Protein AF-A0A4Y8L080-F1 (afdb_monomer_lite)

Structure (mmCIF, N/CA/C/O backbone):
data_AF-A0A4Y8L080-F1
#
_entry.id   AF-A0A4Y8L080-F1
#
loop_
_atom_site.group_PDB
_atom_site.id
_atom_site.type_symbol
_atom_site.label_atom_id
_atom_site.label_alt_id
_atom_site.label_comp_id
_atom_site.label_asym_id
_atom_site.label_entity_id
_atom_site.label_seq_id
_atom_site.pdbx_PDB_ins_code
_atom_site.Cartn_x
_atom_site.Cartn_y
_atom_site.Cartn_z
_atom_site.occupancy
_atom_site.B_iso_or_equiv
_atom_site.auth_seq_id
_atom_site.auth_comp_id
_atom_site.auth_asym_id
_atom_site.auth_atom_id
_atom_site.pdbx_PDB_model_num
ATOM 1 N N . MET A 1 1 ? 3.807 11.533 -34.527 1.00 38.03 1 MET A N 1
ATOM 2 C CA . MET A 1 1 ? 3.162 11.094 -33.273 1.00 38.03 1 MET A CA 1
ATOM 3 C C . MET A 1 1 ? 4.219 10.388 -32.453 1.00 38.03 1 MET A C 1
ATOM 5 O O . MET A 1 1 ? 4.760 9.398 -32.936 1.00 38.03 1 MET A O 1
ATOM 9 N N . GLU A 1 2 ? 4.573 10.926 -31.288 1.00 42.16 2 GLU A N 1
ATOM 10 C CA . GLU A 1 2 ? 5.438 10.223 -30.337 1.00 42.16 2 GLU A CA 1
ATOM 11 C C . GLU A 1 2 ? 4.746 8.919 -29.925 1.00 42.16 2 GLU A C 1
ATOM 13 O O . GLU A 1 2 ? 3.585 8.917 -29.515 1.00 42.16 2 GLU A O 1
ATOM 18 N N . LYS A 1 3 ? 5.430 7.787 -30.118 1.00 52.69 3 LYS A N 1
ATOM 19 C CA . LYS A 1 3 ? 4.979 6.502 -29.578 1.00 52.69 3 LYS A CA 1
ATOM 20 C C . LYS A 1 3 ? 5.074 6.627 -28.058 1.00 52.69 3 LYS A C 1
ATOM 22 O O . LYS A 1 3 ? 6.175 6.730 -27.531 1.00 52.69 3 LYS A O 1
ATOM 27 N N . GLN A 1 4 ? 3.939 6.608 -27.368 1.00 55.12 4 GLN A N 1
ATOM 28 C CA . GLN A 1 4 ? 3.922 6.489 -25.916 1.00 55.12 4 GLN A CA 1
ATOM 29 C C . GLN A 1 4 ? 4.296 5.045 -25.563 1.00 55.12 4 GLN A C 1
ATOM 31 O O . GLN A 1 4 ? 3.540 4.107 -25.826 1.00 55.12 4 GLN A O 1
ATOM 36 N N . TYR A 1 5 ? 5.510 4.853 -25.061 1.00 58.62 5 TYR A N 1
ATOM 37 C CA . TYR A 1 5 ? 5.989 3.550 -24.616 1.00 58.62 5 TYR A CA 1
ATOM 38 C C . TYR A 1 5 ? 5.322 3.210 -23.286 1.00 58.62 5 TYR A C 1
ATOM 40 O O . TYR A 1 5 ? 5.394 4.010 -22.367 1.00 58.62 5 TYR A O 1
ATOM 48 N N . GLY A 1 6 ? 4.651 2.064 -23.184 1.00 58.75 6 GLY A N 1
ATOM 49 C CA . GLY A 1 6 ? 3.986 1.631 -21.954 1.00 58.75 6 GLY A CA 1
ATOM 50 C C . GLY A 1 6 ? 4.849 0.655 -21.158 1.00 58.75 6 GLY A C 1
ATOM 51 O O . GLY A 1 6 ? 5.450 -0.259 -21.727 1.00 58.75 6 GLY A O 1
ATOM 52 N N . ILE A 1 7 ? 4.887 0.821 -19.832 1.00 62.91 7 ILE A N 1
ATOM 53 C CA . ILE A 1 7 ? 5.592 -0.083 -18.901 1.00 62.91 7 ILE A CA 1
ATOM 54 C C . ILE A 1 7 ? 5.113 -1.550 -18.989 1.00 62.91 7 ILE A C 1
ATOM 56 O O . ILE A 1 7 ? 5.840 -2.469 -18.634 1.00 62.91 7 ILE A O 1
ATOM 60 N N . ASP A 1 8 ? 3.904 -1.792 -19.500 1.00 62.50 8 ASP A N 1
ATOM 61 C CA . ASP A 1 8 ? 3.308 -3.117 -19.715 1.00 62.50 8 ASP A CA 1
ATOM 62 C C . ASP A 1 8 ? 3.970 -3.924 -20.848 1.00 62.50 8 ASP A C 1
ATOM 64 O O . ASP A 1 8 ? 3.691 -5.112 -21.001 1.00 62.50 8 ASP A O 1
ATOM 68 N N . LYS A 1 9 ? 4.858 -3.302 -21.632 1.00 59.56 9 LYS A N 1
ATOM 69 C CA . LYS A 1 9 ? 5.474 -3.899 -22.829 1.00 59.56 9 LYS A CA 1
ATOM 70 C C . LYS A 1 9 ? 7.003 -4.012 -22.759 1.00 59.56 9 LYS A C 1
ATOM 72 O O . LYS A 1 9 ? 7.663 -4.151 -23.787 1.00 59.56 9 LYS A O 1
ATOM 77 N N . LEU A 1 10 ? 7.574 -3.960 -21.557 1.00 57.44 10 LEU A N 1
ATOM 78 C CA . LEU A 1 10 ? 9.013 -4.121 -21.313 1.00 57.44 10 LEU A CA 1
ATOM 79 C C . LEU A 1 10 ? 9.537 -5.486 -21.815 1.00 57.44 10 LEU A C 1
ATOM 81 O O . LEU A 1 10 ? 9.092 -6.536 -21.354 1.00 57.44 10 LEU A O 1
ATOM 85 N N . GLY A 1 11 ? 10.497 -5.470 -22.753 1.00 61.66 11 GLY A N 1
ATOM 86 C CA . GLY A 1 11 ? 11.174 -6.655 -23.306 1.00 61.66 11 GLY A CA 1
ATOM 87 C C . GLY A 1 11 ? 11.478 -6.557 -24.811 1.00 61.66 11 GLY A C 1
ATOM 88 O O . GLY A 1 11 ? 11.396 -5.477 -25.395 1.00 61.66 11 GLY A O 1
ATOM 89 N N . LYS A 1 12 ? 11.759 -7.712 -25.450 1.00 53.81 12 LYS A N 1
ATOM 90 C CA . LYS A 1 12 ? 12.107 -7.894 -26.887 1.00 53.81 12 LYS A CA 1
ATOM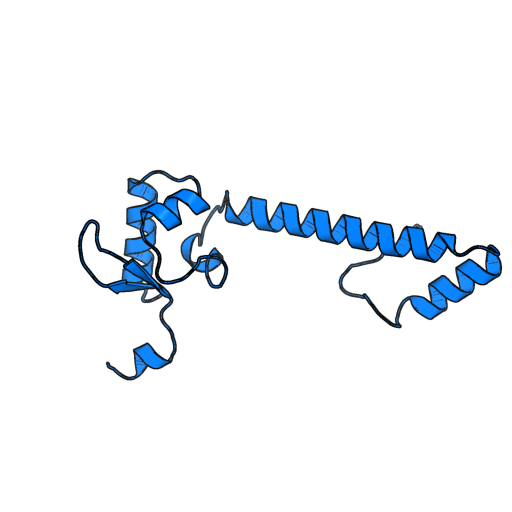 91 C C . LYS A 1 12 ? 11.240 -7.122 -27.896 1.00 53.81 12 LYS A C 1
ATOM 93 O O . LYS A 1 12 ? 11.643 -6.970 -29.042 1.00 53.81 12 LYS A O 1
ATOM 98 N N . TYR A 1 13 ? 10.054 -6.669 -27.494 1.00 62.03 13 TYR A N 1
ATOM 99 C CA . TYR A 1 13 ? 9.096 -5.963 -28.342 1.00 62.03 13 TYR A CA 1
ATOM 100 C C . TYR A 1 13 ? 9.609 -4.604 -28.847 1.00 62.03 13 TYR A C 1
ATOM 102 O O . TYR A 1 13 ? 9.154 -4.136 -29.887 1.00 62.03 13 TYR A O 1
ATOM 110 N N . TYR A 1 14 ? 10.550 -3.974 -28.133 1.00 68.81 14 TYR A N 1
ATOM 111 C CA . TYR A 1 14 ? 11.091 -2.665 -28.514 1.00 68.81 14 TYR A CA 1
ATOM 112 C C . TYR A 1 14 ? 12.555 -2.688 -28.959 1.00 68.81 14 TYR A C 1
ATOM 114 O O . TYR A 1 14 ? 12.981 -1.736 -29.602 1.00 68.81 14 TYR A O 1
ATOM 122 N N . ASP A 1 15 ? 13.311 -3.757 -28.698 1.00 74.56 15 ASP A N 1
ATOM 123 C CA . ASP A 1 15 ? 14.745 -3.808 -29.027 1.00 74.56 15 ASP A CA 1
ATOM 124 C C . ASP A 1 15 ? 15.012 -3.711 -30.540 1.00 74.56 15 ASP A C 1
ATOM 126 O O . ASP A 1 15 ? 15.980 -3.075 -30.956 1.00 74.56 15 ASP A O 1
ATOM 130 N N . GLU A 1 16 ? 14.142 -4.287 -31.379 1.00 82.25 16 GLU A N 1
ATOM 131 C CA . GLU A 1 16 ? 14.261 -4.199 -32.843 1.00 82.25 16 GLU A CA 1
ATOM 132 C C . GLU A 1 16 ? 13.929 -2.793 -33.373 1.00 82.25 16 GLU A C 1
ATOM 134 O O . GLU A 1 16 ? 14.674 -2.243 -34.191 1.00 82.25 16 GLU A O 1
ATOM 139 N N . ASP A 1 17 ? 12.850 -2.184 -32.873 1.00 85.31 17 ASP A N 1
ATOM 140 C CA . ASP A 1 17 ? 12.420 -0.825 -33.230 1.00 85.31 17 ASP A CA 1
ATOM 141 C C . ASP A 1 17 ? 13.461 0.217 -32.786 1.00 85.31 17 ASP A C 1
ATOM 143 O O . ASP A 1 17 ? 13.872 1.079 -33.571 1.00 85.31 17 ASP A O 1
ATOM 147 N N . LEU A 1 18 ? 13.914 0.125 -31.531 1.00 87.88 18 LEU A N 1
ATOM 148 C CA . LEU A 1 18 ? 14.940 0.996 -30.957 1.00 87.88 18 LEU A CA 1
ATOM 149 C C . LEU A 1 18 ? 16.287 0.770 -31.639 1.00 87.88 18 LEU A C 1
ATOM 151 O O . LEU A 1 18 ? 16.955 1.734 -31.995 1.00 87.88 18 LEU A O 1
ATOM 155 N N . GLY A 1 19 ? 16.651 -0.485 -31.917 1.00 88.62 19 GLY A N 1
ATOM 156 C CA . GLY A 1 19 ? 17.857 -0.826 -32.665 1.00 88.62 19 GLY A CA 1
ATOM 157 C C . GLY A 1 19 ? 17.849 -0.251 -34.081 1.00 88.62 19 GLY A C 1
ATOM 158 O O . GLY A 1 19 ? 18.870 0.253 -34.549 1.00 88.62 19 GLY A O 1
ATOM 159 N N . THR A 1 20 ? 16.700 -0.270 -34.757 1.00 90.56 20 THR A N 1
ATOM 160 C CA . THR A 1 20 ? 16.535 0.337 -36.086 1.00 90.56 20 THR A CA 1
ATOM 161 C C . THR A 1 20 ? 16.654 1.858 -36.020 1.00 90.56 20 THR A C 1
ATOM 163 O O . THR A 1 20 ? 17.410 2.438 -36.799 1.00 90.56 20 THR A O 1
ATOM 166 N N . LYS A 1 21 ? 15.985 2.511 -35.060 1.00 88.56 21 LYS A N 1
ATOM 167 C CA . LYS A 1 21 ? 16.129 3.959 -34.831 1.00 88.56 21 LYS A CA 1
ATOM 168 C C . LYS A 1 21 ? 17.570 4.349 -34.525 1.00 88.56 21 LYS A C 1
ATOM 170 O O . LYS A 1 21 ? 18.105 5.236 -35.177 1.00 88.56 21 LYS A O 1
ATOM 175 N N . SER A 1 22 ? 18.224 3.637 -33.614 1.00 91.81 22 SER A N 1
ATOM 176 C CA . SER A 1 22 ? 19.612 3.899 -33.245 1.00 91.81 22 SER A CA 1
ATOM 177 C C . SER A 1 22 ? 20.580 3.748 -34.412 1.00 91.81 22 SER A C 1
ATOM 179 O O . SER A 1 22 ? 21.497 4.553 -34.547 1.00 91.81 22 SER A O 1
ATOM 181 N N . LYS A 1 23 ? 20.369 2.757 -35.289 1.00 92.25 23 LYS A N 1
ATOM 182 C CA . LYS A 1 23 ? 21.146 2.622 -36.531 1.00 92.25 23 LYS A CA 1
ATOM 183 C C . LYS A 1 23 ? 20.916 3.800 -37.475 1.00 92.25 23 LYS A C 1
ATOM 185 O O . LYS A 1 23 ? 21.884 4.325 -38.012 1.00 92.25 23 LYS A O 1
ATOM 190 N N . ASN A 1 24 ? 19.663 4.218 -37.655 1.00 92.62 24 ASN A N 1
ATOM 191 C CA . ASN A 1 24 ? 19.311 5.336 -38.535 1.00 92.62 24 ASN A CA 1
ATOM 192 C C . ASN A 1 24 ? 19.856 6.678 -38.024 1.00 92.62 24 ASN A C 1
ATOM 194 O O . ASN A 1 24 ? 20.249 7.523 -38.821 1.00 92.62 24 ASN A O 1
ATOM 198 N N . GLU A 1 25 ? 19.896 6.864 -36.706 1.00 91.88 25 GLU A N 1
ATOM 199 C CA . GLU A 1 25 ? 20.387 8.083 -36.055 1.00 91.88 25 GLU A CA 1
ATOM 200 C C . GLU A 1 25 ? 21.893 8.042 -35.750 1.00 91.88 25 GLU A C 1
ATOM 202 O O . GLU A 1 25 ? 22.474 9.053 -35.362 1.00 91.88 25 GLU A O 1
ATOM 207 N N . GLY A 1 26 ? 22.540 6.880 -35.898 1.00 93.56 26 GLY A N 1
ATOM 208 C CA . GLY A 1 26 ? 23.944 6.681 -35.530 1.00 93.56 26 GLY A CA 1
ATOM 209 C C . GLY A 1 26 ? 24.221 6.872 -34.033 1.00 93.56 26 GLY A C 1
ATOM 210 O O . GLY A 1 26 ? 25.348 7.187 -33.656 1.00 93.56 26 GLY A O 1
ATOM 211 N N . SER A 1 27 ? 23.206 6.714 -33.178 1.00 93.50 27 SER A N 1
ATOM 212 C CA . SER A 1 27 ? 23.280 7.008 -31.744 1.00 93.50 27 SER A CA 1
ATOM 213 C C . SER A 1 27 ? 22.450 6.038 -30.908 1.00 93.50 27 SER A C 1
ATOM 215 O O . SER A 1 27 ? 21.415 5.533 -31.333 1.00 93.50 27 SER A O 1
ATOM 217 N N . ILE A 1 28 ? 22.878 5.809 -29.668 1.00 90.88 28 ILE A N 1
ATOM 218 C CA . ILE A 1 28 ? 22.152 5.007 -28.671 1.00 90.88 28 ILE A CA 1
ATOM 219 C C . ILE A 1 28 ? 21.094 5.813 -27.897 1.00 90.88 28 ILE A C 1
ATOM 221 O O . ILE A 1 28 ? 20.398 5.251 -27.057 1.00 90.88 28 ILE A O 1
ATOM 225 N N . TYR A 1 29 ? 20.943 7.112 -28.177 1.00 92.12 29 TYR A N 1
ATOM 226 C CA . TYR A 1 29 ? 19.972 7.984 -27.502 1.00 92.12 29 TYR A CA 1
ATOM 227 C C . TYR A 1 29 ? 18.520 7.481 -27.523 1.00 92.12 29 TYR A C 1
ATOM 229 O O . TYR A 1 29 ? 17.893 7.560 -26.466 1.00 92.12 29 TYR A O 1
ATOM 237 N N . PRO A 1 30 ? 18.006 6.856 -28.604 1.00 89.12 30 PRO A N 1
ATOM 238 C CA . PRO A 1 30 ? 16.672 6.252 -28.585 1.00 89.12 30 PRO A CA 1
ATOM 239 C C . PRO A 1 30 ? 16.453 5.245 -27.448 1.00 89.12 30 PRO A C 1
ATOM 241 O O . PRO A 1 30 ? 15.362 5.182 -26.882 1.00 89.12 30 PRO A O 1
ATOM 244 N N . PHE A 1 31 ? 17.484 4.477 -27.072 1.00 87.94 31 PHE A N 1
ATOM 245 C CA . PHE A 1 31 ? 17.401 3.572 -25.923 1.00 87.94 31 PHE A CA 1
ATOM 246 C C . PHE A 1 31 ? 17.343 4.340 -24.602 1.00 87.94 31 PHE A C 1
ATOM 248 O O . PHE A 1 31 ? 16.560 3.976 -23.728 1.00 87.94 31 PHE A O 1
ATOM 255 N N . TYR A 1 32 ? 18.139 5.399 -24.440 1.00 89.69 32 TYR A N 1
ATOM 256 C CA . TYR A 1 32 ? 18.106 6.209 -23.221 1.00 89.69 32 TYR A CA 1
ATOM 257 C C . TYR A 1 32 ? 16.758 6.894 -23.028 1.00 89.69 32 TYR A C 1
ATOM 259 O O . TYR A 1 32 ? 16.200 6.808 -21.940 1.00 89.69 32 TYR A O 1
ATOM 267 N N . GLU A 1 33 ? 16.203 7.505 -24.073 1.00 88.88 33 GLU A N 1
ATOM 268 C CA . GLU A 1 33 ? 14.873 8.119 -24.024 1.00 88.88 33 GLU A CA 1
ATOM 269 C C . GLU A 1 33 ? 13.801 7.096 -23.643 1.00 88.88 33 GLU A C 1
ATOM 271 O O . GLU A 1 33 ? 12.974 7.350 -22.767 1.00 88.88 33 GLU A O 1
ATOM 276 N N . PHE A 1 34 ? 13.860 5.904 -24.243 1.00 87.12 34 PHE A N 1
ATOM 277 C CA . PHE A 1 34 ? 12.955 4.815 -23.903 1.00 87.12 34 PHE A CA 1
ATOM 278 C C . PHE A 1 34 ? 13.063 4.426 -22.425 1.00 87.12 34 PHE A C 1
ATOM 280 O O . PHE A 1 34 ? 12.065 4.476 -21.707 1.00 87.12 34 PHE A O 1
ATOM 287 N N . TYR A 1 35 ? 14.254 4.072 -21.940 1.00 87.12 35 TYR A N 1
ATOM 288 C CA . TYR A 1 35 ? 14.413 3.607 -20.562 1.00 87.12 35 TYR A CA 1
ATOM 289 C C . TYR A 1 35 ? 14.133 4.704 -19.532 1.00 87.12 35 TYR A C 1
ATOM 291 O O . TYR A 1 35 ? 13.535 4.413 -18.498 1.00 87.12 35 TYR A O 1
ATOM 299 N N . LEU A 1 36 ? 14.482 5.962 -19.819 1.00 92.06 36 LEU A N 1
ATOM 300 C CA . LEU A 1 36 ? 14.106 7.094 -18.971 1.00 92.06 36 LEU A CA 1
ATOM 301 C C . LEU A 1 36 ? 12.585 7.255 -18.910 1.00 92.06 36 LEU A C 1
ATOM 303 O O . LEU A 1 36 ? 12.049 7.393 -17.815 1.00 92.06 36 LEU A O 1
ATOM 307 N N . SER A 1 37 ? 11.877 7.138 -20.039 1.00 87.06 37 SER A N 1
ATOM 308 C CA . SER A 1 37 ? 10.407 7.200 -20.055 1.00 87.06 37 SER A CA 1
ATOM 309 C C . SER A 1 37 ? 9.750 6.056 -19.275 1.00 87.06 37 SER A C 1
ATOM 311 O O . SER A 1 37 ? 8.690 6.228 -18.677 1.00 87.06 37 SER A O 1
ATOM 313 N N . VAL A 1 38 ? 10.378 4.878 -19.266 1.00 86.38 38 VAL A N 1
ATOM 314 C CA . VAL A 1 38 ? 9.918 3.724 -18.488 1.00 86.38 38 VAL A CA 1
ATOM 315 C C . VAL A 1 38 ? 10.111 3.969 -16.994 1.00 86.38 38 VAL A C 1
ATOM 317 O O . VAL A 1 38 ? 9.207 3.680 -16.211 1.00 86.38 38 VAL A O 1
ATOM 320 N N . ILE A 1 39 ? 11.273 4.496 -16.596 1.00 89.44 39 ILE A N 1
ATOM 321 C CA . ILE A 1 39 ? 11.563 4.847 -15.201 1.00 89.44 39 ILE A CA 1
ATOM 322 C C . ILE A 1 39 ? 10.579 5.912 -14.713 1.00 89.44 39 ILE A C 1
ATOM 324 O O . ILE A 1 39 ? 10.001 5.747 -13.644 1.00 89.44 39 ILE A O 1
ATOM 328 N N . ASP A 1 40 ? 10.349 6.952 -15.510 1.00 91.06 40 ASP A N 1
ATOM 329 C CA . ASP A 1 40 ? 9.417 8.040 -15.202 1.00 91.06 40 ASP A CA 1
ATOM 330 C C . ASP A 1 40 ? 7.998 7.509 -14.933 1.00 91.06 40 ASP A C 1
ATOM 332 O O . ASP A 1 40 ? 7.436 7.703 -13.857 1.00 91.06 40 ASP A O 1
ATOM 336 N N . GLN A 1 41 ? 7.475 6.669 -15.832 1.00 88.19 41 GLN A N 1
ATOM 337 C CA . GLN A 1 41 ? 6.172 6.023 -15.643 1.00 88.19 41 GLN A CA 1
ATOM 338 C C . GLN A 1 41 ? 6.119 5.083 -14.434 1.00 88.19 41 GLN A C 1
ATOM 340 O O . GLN A 1 41 ? 5.070 4.942 -13.801 1.00 88.19 41 GLN A O 1
ATOM 345 N N . ALA A 1 42 ? 7.217 4.388 -14.130 1.00 89.50 42 ALA A N 1
ATOM 346 C CA . ALA A 1 42 ? 7.290 3.529 -12.954 1.00 89.50 42 ALA A CA 1
ATOM 347 C C . ALA A 1 42 ? 7.218 4.358 -11.663 1.00 89.50 42 ALA A C 1
ATOM 349 O O . ALA A 1 42 ? 6.533 3.961 -10.717 1.00 89.50 42 ALA A O 1
ATOM 350 N N . LEU A 1 43 ? 7.888 5.513 -11.639 1.00 91.88 43 LEU A N 1
ATOM 351 C CA . LEU A 1 43 ? 7.849 6.452 -10.522 1.00 91.88 43 LEU A CA 1
ATOM 352 C C . LEU A 1 43 ? 6.450 7.045 -10.348 1.00 91.88 43 LEU A C 1
ATOM 354 O O . LEU A 1 43 ? 5.924 6.997 -9.236 1.00 91.88 43 LEU A O 1
ATOM 358 N N . ASP A 1 44 ? 5.812 7.499 -11.426 1.00 91.88 44 ASP A N 1
ATOM 359 C CA . ASP A 1 44 ? 4.447 8.038 -11.387 1.00 91.88 44 ASP A CA 1
ATOM 360 C C . ASP A 1 44 ? 3.448 7.026 -10.824 1.00 91.88 44 ASP A C 1
ATOM 362 O O . ASP A 1 44 ? 2.702 7.324 -9.888 1.00 91.88 44 ASP A O 1
ATOM 366 N N . LYS A 1 45 ? 3.474 5.788 -11.333 1.00 88.75 45 LYS A N 1
ATOM 367 C CA . LYS A 1 45 ? 2.597 4.718 -10.835 1.00 88.75 45 LYS A CA 1
ATOM 368 C C . LYS A 1 45 ? 2.869 4.383 -9.372 1.00 88.75 45 LYS A C 1
ATOM 370 O O . LYS A 1 45 ? 1.930 4.097 -8.630 1.00 88.75 45 LYS A O 1
ATOM 375 N N . SER A 1 46 ? 4.133 4.415 -8.952 1.00 89.12 46 SER A N 1
ATOM 376 C CA . SER A 1 46 ? 4.515 4.193 -7.557 1.00 89.12 46 SER A CA 1
ATOM 377 C C . SER A 1 46 ? 3.946 5.286 -6.649 1.00 89.12 46 SER A C 1
ATOM 379 O O . SER A 1 46 ? 3.293 4.989 -5.646 1.00 89.12 46 SER A O 1
ATOM 381 N N . ILE A 1 47 ? 4.107 6.554 -7.036 1.00 90.00 47 ILE A N 1
ATOM 382 C CA . ILE A 1 47 ? 3.560 7.703 -6.308 1.00 90.00 47 ILE A CA 1
ATOM 383 C C . ILE A 1 47 ? 2.033 7.615 -6.233 1.00 90.00 47 ILE A C 1
ATOM 385 O O . ILE A 1 47 ? 1.468 7.773 -5.151 1.00 90.00 47 ILE A O 1
ATOM 389 N N . GLU A 1 48 ? 1.359 7.316 -7.345 1.00 88.31 48 GLU A N 1
ATOM 390 C CA . GLU A 1 48 ? -0.098 7.177 -7.395 1.00 88.31 48 GLU A CA 1
ATOM 391 C C . GLU A 1 48 ? -0.592 6.052 -6.474 1.00 88.31 48 GLU A C 1
ATOM 393 O O . GLU A 1 48 ? -1.554 6.232 -5.720 1.00 88.31 48 GLU A O 1
ATOM 398 N N . PHE A 1 49 ? 0.083 4.900 -6.493 1.00 84.12 49 PHE A N 1
ATOM 399 C CA . PHE A 1 49 ? -0.227 3.773 -5.619 1.00 84.12 49 PHE A CA 1
ATOM 400 C C . PHE A 1 49 ? -0.084 4.151 -4.141 1.00 84.12 49 PHE A C 1
ATOM 402 O O . PHE A 1 49 ? -1.011 3.939 -3.356 1.00 84.12 49 PHE A O 1
ATOM 409 N N . HIS A 1 50 ? 1.034 4.773 -3.761 1.00 83.12 50 HIS A N 1
ATOM 410 C CA . HIS A 1 50 ? 1.253 5.236 -2.392 1.00 83.12 50 HIS A CA 1
ATOM 411 C C . HIS A 1 50 ? 0.242 6.307 -1.970 1.00 83.12 50 HIS A C 1
ATOM 413 O O . HIS A 1 50 ? -0.267 6.262 -0.851 1.00 83.12 50 HIS A O 1
ATOM 419 N N . TYR A 1 51 ? -0.106 7.238 -2.860 1.00 84.00 51 TYR A N 1
ATOM 420 C CA . TYR A 1 51 ? -1.119 8.250 -2.579 1.00 84.00 51 TYR A CA 1
ATOM 421 C C . TYR A 1 51 ? -2.488 7.618 -2.310 1.00 84.00 51 TYR A C 1
ATOM 423 O O . TYR A 1 51 ? -3.133 7.972 -1.323 1.00 84.00 51 TYR A O 1
ATOM 431 N N . LYS A 1 52 ? -2.901 6.649 -3.138 1.00 83.25 52 LYS A N 1
ATOM 432 C CA . LYS A 1 52 ? -4.143 5.880 -2.958 1.00 83.25 52 LYS A CA 1
ATOM 433 C C . LYS A 1 52 ? -4.141 5.070 -1.664 1.00 83.25 52 LYS A C 1
ATOM 435 O O . LYS A 1 52 ? -5.174 4.994 -1.008 1.00 83.25 52 LYS A O 1
ATOM 440 N N . LEU A 1 53 ? -2.998 4.493 -1.288 1.00 78.56 53 LEU A N 1
ATOM 441 C CA . LEU A 1 53 ? -2.846 3.779 -0.020 1.00 78.56 53 LEU A CA 1
ATOM 442 C C . LEU A 1 53 ? -2.986 4.693 1.199 1.00 78.56 53 LEU A C 1
ATOM 444 O O . LEU A 1 53 ? -3.546 4.253 2.191 1.00 78.56 53 LEU A O 1
ATOM 448 N N . ILE A 1 54 ? -2.482 5.929 1.143 1.00 78.56 54 ILE A N 1
ATOM 449 C CA . ILE A 1 54 ? -2.542 6.881 2.268 1.00 78.56 54 ILE A CA 1
ATOM 450 C C . ILE A 1 54 ? -3.898 7.605 2.323 1.00 78.56 54 ILE A C 1
ATOM 452 O O . ILE A 1 54 ? -4.388 7.906 3.409 1.00 78.56 54 ILE A O 1
ATOM 456 N N . HIS A 1 55 ? -4.528 7.862 1.170 1.00 78.88 55 HIS A N 1
ATOM 457 C CA . HIS A 1 55 ? -5.811 8.572 1.054 1.00 78.88 55 HIS A CA 1
ATOM 458 C C . HIS A 1 55 ? -6.922 7.722 0.412 1.00 78.88 55 HIS A C 1
ATOM 460 O O . HIS A 1 55 ? -7.536 8.135 -0.577 1.00 78.88 55 HIS A O 1
ATOM 466 N N . PRO A 1 56 ? -7.214 6.529 0.943 1.00 75.88 56 PRO A N 1
ATOM 467 C CA . PRO A 1 56 ? -8.227 5.660 0.366 1.00 75.88 56 PRO A CA 1
ATOM 468 C C . PRO A 1 56 ? -9.646 6.187 0.626 1.00 75.88 56 PRO A C 1
ATOM 470 O O . PRO A 1 56 ? -10.004 6.585 1.738 1.00 75.88 56 PRO A O 1
ATOM 473 N N . VAL A 1 57 ? -10.478 6.135 -0.415 1.00 74.00 57 VAL A N 1
ATOM 474 C CA . VAL A 1 57 ? -11.899 6.524 -0.365 1.00 74.00 57 VAL A CA 1
ATOM 475 C C . VAL A 1 57 ? -12.760 5.413 0.261 1.00 74.00 57 VAL A C 1
ATOM 477 O O . VAL A 1 57 ? -13.719 5.698 0.979 1.00 74.00 57 VAL A O 1
ATOM 480 N N . SER A 1 58 ? -12.394 4.148 0.036 1.00 79.69 58 SER A N 1
ATOM 481 C CA . SER A 1 58 ? -13.039 2.938 0.563 1.00 79.69 58 SER A CA 1
ATOM 482 C C . SER A 1 58 ? -12.017 1.801 0.699 1.00 79.69 58 SER A C 1
ATOM 484 O O . SER A 1 58 ? -10.859 1.968 0.330 1.00 79.69 58 SER A O 1
ATOM 486 N N . ASP A 1 59 ? -12.433 0.664 1.268 1.00 85.62 59 ASP A N 1
ATOM 487 C CA . ASP A 1 59 ? -11.677 -0.607 1.237 1.00 85.62 59 ASP A CA 1
ATOM 488 C C . ASP A 1 59 ? -10.255 -0.537 1.825 1.00 85.62 59 ASP A C 1
ATOM 490 O O . ASP A 1 59 ? -9.347 -1.282 1.462 1.00 85.62 59 ASP A O 1
ATOM 494 N N . ARG A 1 60 ? -10.069 0.375 2.789 1.00 91.56 60 ARG A N 1
ATOM 495 C CA . ARG A 1 60 ? -8.791 0.661 3.460 1.00 91.56 60 ARG A CA 1
ATOM 496 C C . ARG A 1 60 ? -8.116 -0.570 4.054 1.00 91.56 60 ARG A C 1
ATOM 498 O O . ARG A 1 60 ? -6.888 -0.644 4.091 1.00 91.56 60 ARG A O 1
ATOM 505 N N . VAL A 1 61 ? -8.916 -1.511 4.555 1.00 94.38 61 VAL A N 1
ATOM 506 C CA . VAL A 1 61 ? -8.406 -2.765 5.108 1.00 94.38 61 VAL A CA 1
ATOM 507 C C . VAL A 1 61 ? -7.928 -3.653 3.974 1.00 94.38 61 VAL A C 1
ATOM 509 O O . VAL A 1 61 ? -6.812 -4.138 4.018 1.00 94.38 61 VAL A O 1
ATOM 512 N N . GLU A 1 62 ? -8.719 -3.848 2.933 1.00 91.75 62 GLU A N 1
ATOM 513 C CA . GLU A 1 62 ? -8.381 -4.711 1.808 1.00 91.75 62 GLU A CA 1
ATOM 514 C C . GLU A 1 62 ? -7.129 -4.215 1.061 1.00 91.75 62 GLU A C 1
ATOM 516 O O . GLU A 1 62 ? -6.261 -5.020 0.724 1.00 91.75 62 GLU A O 1
ATOM 521 N N . MET A 1 63 ? -6.973 -2.897 0.898 1.00 89.50 63 MET A N 1
ATOM 522 C CA . MET A 1 63 ? -5.808 -2.281 0.246 1.00 89.50 63 MET A CA 1
ATOM 523 C C . MET A 1 63 ? -4.475 -2.523 0.968 1.00 89.50 63 MET A C 1
ATOM 525 O O . MET A 1 63 ? -3.423 -2.450 0.338 1.00 89.50 63 MET A O 1
ATOM 529 N N . LEU A 1 64 ? -4.494 -2.807 2.274 1.00 91.50 64 LEU A N 1
ATOM 530 C CA . LEU A 1 64 ? -3.274 -3.085 3.036 1.00 91.50 64 LEU A CA 1
ATOM 531 C C . LEU A 1 64 ? -2.828 -4.552 2.976 1.00 91.50 64 LEU A C 1
ATOM 533 O O . LEU A 1 64 ? -1.748 -4.866 3.484 1.00 91.50 64 LEU A O 1
ATOM 537 N N . LYS A 1 65 ? -3.600 -5.450 2.350 1.00 92.00 65 LYS A N 1
ATOM 538 C CA . LYS A 1 65 ? -3.237 -6.870 2.268 1.00 92.00 65 LYS A CA 1
ATOM 539 C C . LYS A 1 65 ? -1.929 -7.040 1.491 1.00 92.00 65 LYS A C 1
ATOM 541 O O . LYS A 1 65 ? -1.817 -6.602 0.351 1.00 92.00 65 LYS A O 1
ATOM 546 N N . GLY A 1 66 ? -0.931 -7.658 2.125 1.00 90.25 66 GLY A N 1
ATOM 547 C CA . GLY A 1 66 ? 0.421 -7.802 1.568 1.00 90.25 66 GLY A CA 1
ATOM 548 C C . GLY A 1 66 ? 1.286 -6.533 1.617 1.00 90.25 66 GLY A C 1
ATOM 549 O O . GLY A 1 66 ? 2.445 -6.585 1.214 1.00 90.25 66 GLY A O 1
ATOM 550 N N . VAL A 1 67 ? 0.757 -5.413 2.124 1.00 90.50 67 VAL A N 1
ATOM 551 C CA . VAL A 1 67 ? 1.492 -4.150 2.326 1.00 90.50 67 VAL A CA 1
ATOM 552 C C . VAL A 1 67 ? 1.852 -3.967 3.799 1.00 90.50 67 VAL A C 1
ATOM 554 O O . VAL A 1 67 ? 3.003 -3.688 4.132 1.00 90.50 67 VAL A O 1
ATOM 557 N N . ILE A 1 68 ? 0.877 -4.125 4.699 1.00 93.25 68 ILE A N 1
ATOM 558 C CA . ILE A 1 68 ? 1.118 -4.021 6.139 1.00 93.25 68 ILE A CA 1
ATOM 559 C C . ILE A 1 68 ? 1.792 -5.293 6.661 1.00 93.25 68 ILE A C 1
ATOM 561 O O . ILE A 1 68 ? 1.430 -6.406 6.289 1.00 93.25 68 ILE A O 1
ATOM 565 N N . LYS A 1 69 ? 2.767 -5.136 7.561 1.00 94.69 69 LYS A N 1
ATOM 566 C CA . LYS A 1 69 ? 3.389 -6.273 8.247 1.00 94.69 69 LYS A CA 1
ATOM 567 C C . LYS A 1 69 ? 2.402 -6.893 9.232 1.00 94.69 69 LYS A C 1
ATOM 569 O O . LYS A 1 69 ? 1.885 -6.200 10.104 1.00 94.69 69 LYS A O 1
ATOM 574 N N . GLU A 1 70 ? 2.223 -8.204 9.148 1.00 94.19 70 GLU A N 1
ATOM 575 C CA . GLU A 1 70 ? 1.325 -8.953 10.025 1.00 94.19 70 GLU A CA 1
ATOM 576 C C . GLU A 1 70 ? 2.076 -9.679 11.160 1.00 94.19 70 GLU A C 1
ATOM 578 O O . GLU A 1 70 ? 3.217 -10.112 10.967 1.00 94.19 70 GLU A O 1
ATOM 583 N N . PRO A 1 71 ? 1.458 -9.837 12.347 1.00 95.69 71 PRO A N 1
ATOM 584 C CA . PRO A 1 71 ? 0.206 -9.206 12.753 1.00 95.69 71 PRO A CA 1
ATOM 585 C C . PRO A 1 71 ? 0.422 -7.729 13.132 1.00 95.69 71 PRO A C 1
ATOM 587 O O . PRO A 1 71 ? 1.485 -7.350 13.626 1.00 95.69 71 PRO A O 1
ATOM 590 N N . PHE A 1 72 ? -0.603 -6.900 12.955 1.00 96.75 72 PHE A N 1
ATOM 591 C CA . PHE A 1 72 ? -0.537 -5.455 13.191 1.00 96.75 72 PHE A CA 1
ATOM 592 C C . PHE A 1 72 ? -1.500 -4.995 14.286 1.00 96.75 72 PHE A C 1
ATOM 594 O O . PHE A 1 72 ? -2.512 -5.626 14.580 1.00 96.75 72 PHE A O 1
ATOM 601 N N . SER A 1 73 ? -1.188 -3.876 14.928 1.00 96.75 73 SER A N 1
ATOM 602 C CA . SER A 1 73 ? -2.065 -3.221 15.896 1.00 96.75 73 SER A CA 1
ATOM 603 C C . SER A 1 73 ? -2.941 -2.155 15.229 1.00 96.75 73 SER A C 1
ATOM 605 O O . SER A 1 73 ? -2.668 -1.684 14.125 1.00 96.75 73 SER A O 1
ATOM 607 N N . ARG A 1 74 ? -3.965 -1.675 15.948 1.00 95.69 74 ARG A N 1
ATOM 608 C CA . ARG A 1 74 ? -4.727 -0.487 15.519 1.00 95.69 74 ARG A CA 1
ATOM 609 C C . ARG A 1 74 ? -3.820 0.731 15.312 1.00 95.69 74 ARG A C 1
ATOM 611 O O . ARG A 1 74 ? -4.094 1.539 14.433 1.00 95.69 74 ARG A O 1
ATOM 618 N N . LYS A 1 75 ? -2.763 0.871 16.123 1.00 95.06 75 LYS A N 1
ATOM 619 C CA . LYS A 1 75 ? -1.807 1.978 16.003 1.00 95.06 75 LYS A CA 1
ATOM 620 C C . LYS A 1 75 ? -1.068 1.906 14.667 1.00 95.06 75 LYS A C 1
ATOM 622 O O . LYS A 1 75 ? -0.966 2.924 13.998 1.00 95.06 75 LYS A O 1
ATOM 627 N N . ASP A 1 76 ? -0.633 0.715 14.267 1.00 95.50 76 ASP A N 1
ATOM 628 C CA . ASP A 1 76 ? 0.058 0.515 12.989 1.00 95.50 76 ASP A CA 1
ATOM 629 C C . ASP A 1 76 ? -0.874 0.847 11.814 1.00 95.50 76 ASP A C 1
ATOM 631 O O . ASP A 1 76 ? -0.502 1.597 10.919 1.00 95.50 76 ASP A O 1
ATOM 635 N N . TYR A 1 77 ? -2.129 0.389 11.866 1.00 94.75 77 TYR A N 1
ATOM 636 C CA . TYR A 1 77 ? -3.144 0.713 10.855 1.00 94.75 77 TYR A CA 1
ATOM 637 C C . TYR A 1 77 ? -3.426 2.223 10.743 1.00 94.75 77 TYR 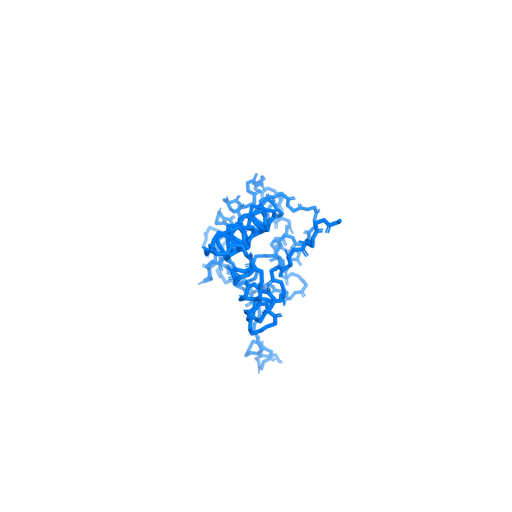A C 1
ATOM 639 O O . TYR A 1 77 ? -3.528 2.766 9.642 1.00 94.75 77 TYR A O 1
ATOM 647 N N . MET A 1 78 ? -3.529 2.920 11.881 1.00 93.19 78 MET A N 1
ATOM 648 C CA . MET A 1 78 ? -3.690 4.378 11.912 1.00 93.19 78 MET A CA 1
ATOM 649 C C . MET A 1 78 ? -2.486 5.101 11.311 1.00 93.19 78 MET A C 1
ATOM 651 O O . MET A 1 78 ? -2.670 6.101 10.625 1.00 93.19 78 MET A O 1
ATOM 655 N N . GLU A 1 79 ? -1.275 4.613 11.573 1.00 90.75 79 GLU A N 1
ATOM 656 C CA . GLU A 1 79 ? -0.043 5.219 11.073 1.00 90.75 79 GLU A CA 1
ATOM 657 C C . GLU A 1 79 ? 0.064 5.118 9.545 1.00 90.75 79 GLU A C 1
ATOM 659 O O . GLU A 1 79 ? 0.519 6.070 8.913 1.00 90.75 79 GLU A O 1
ATOM 664 N N . TYR A 1 80 ? -0.410 4.013 8.956 1.00 89.19 80 TYR A N 1
ATOM 665 C CA . TYR A 1 80 ? -0.475 3.826 7.502 1.00 89.19 80 TYR A CA 1
ATOM 666 C C . TYR A 1 80 ? -1.445 4.803 6.826 1.00 89.19 80 TYR A C 1
ATOM 668 O O . TYR A 1 80 ? -1.066 5.503 5.892 1.00 89.19 80 TYR A O 1
ATOM 676 N N . HIS A 1 81 ? -2.683 4.875 7.322 1.00 87.50 81 HIS A N 1
ATOM 677 C CA . HIS A 1 81 ? -3.761 5.657 6.697 1.00 87.50 81 HIS A CA 1
ATOM 678 C C . HIS A 1 81 ? -3.859 7.105 7.192 1.00 87.50 81 HIS A C 1
ATOM 680 O O . HIS A 1 81 ? -4.666 7.879 6.690 1.00 87.50 81 HIS A O 1
ATOM 686 N N . LYS A 1 82 ? -3.096 7.475 8.228 1.00 88.19 82 LYS A N 1
ATOM 687 C CA . LYS A 1 82 ? -3.147 8.792 8.895 1.00 88.19 82 LYS A CA 1
ATOM 688 C C . LYS A 1 82 ? -4.563 9.201 9.339 1.00 88.19 82 LYS A C 1
ATOM 690 O O . LYS A 1 82 ? -4.941 10.368 9.288 1.00 88.19 82 LYS A O 1
ATOM 695 N N . ILE A 1 83 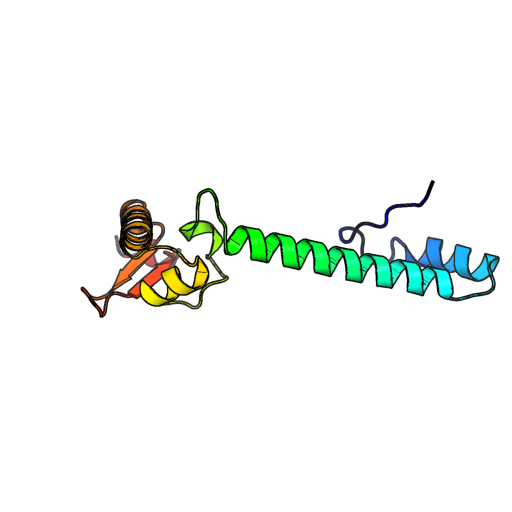? -5.350 8.233 9.813 1.00 90.19 83 ILE A N 1
ATOM 696 C CA . ILE A 1 83 ? -6.753 8.413 10.228 1.00 90.19 83 ILE A CA 1
ATOM 697 C C . ILE A 1 83 ? -6.932 8.474 11.749 1.00 90.19 83 ILE A C 1
ATOM 699 O O 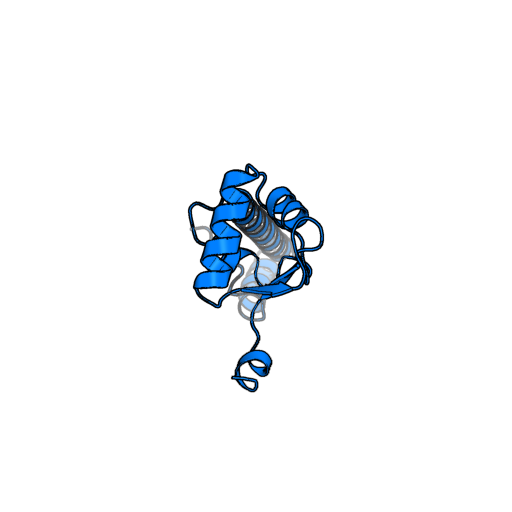. ILE A 1 83 ? -6.117 7.982 12.529 1.00 90.19 83 ILE A O 1
ATOM 703 N N . ALA A 1 84 ? -8.070 9.024 12.182 1.00 92.75 84 ALA A N 1
ATOM 704 C CA . ALA A 1 84 ? -8.451 9.079 13.589 1.00 92.75 84 ALA A CA 1
ATOM 705 C C . ALA A 1 84 ? -8.742 7.691 14.196 1.00 92.75 84 ALA A C 1
ATOM 707 O O . ALA A 1 84 ? -9.201 6.764 13.526 1.00 92.75 84 ALA A O 1
ATOM 708 N N . SER A 1 85 ? -8.566 7.583 15.518 1.00 94.25 85 SER A N 1
ATOM 709 C CA . SER A 1 85 ? -8.758 6.339 16.283 1.00 94.25 85 SER A CA 1
ATOM 710 C C . SER A 1 85 ? -10.166 5.741 16.153 1.00 94.25 85 SER A C 1
ATOM 712 O O . SER A 1 85 ? -10.309 4.522 16.027 1.00 94.25 85 SER A O 1
ATOM 714 N N . ALA A 1 86 ? -11.211 6.578 16.143 1.00 94.88 86 ALA A N 1
ATOM 715 C CA . ALA A 1 86 ? -12.595 6.124 15.982 1.00 94.88 86 ALA A CA 1
ATOM 716 C C . ALA A 1 86 ? -12.820 5.479 14.604 1.00 94.88 86 ALA A C 1
ATOM 718 O O . ALA A 1 86 ? -13.370 4.383 14.511 1.00 94.88 86 ALA A O 1
ATOM 719 N N . THR A 1 87 ? -12.308 6.122 13.555 1.00 93.94 87 THR A N 1
ATOM 720 C CA . THR A 1 87 ? -12.368 5.664 12.164 1.00 93.94 87 THR A CA 1
ATOM 721 C C . THR A 1 87 ? -11.619 4.343 11.973 1.00 93.94 87 THR A C 1
ATOM 723 O O . THR A 1 87 ? -12.182 3.391 11.439 1.00 93.94 87 THR A O 1
ATOM 726 N N . ALA A 1 88 ? -10.398 4.238 12.506 1.00 95.12 88 ALA A N 1
ATOM 727 C CA . ALA A 1 88 ? -9.626 2.995 12.491 1.00 95.12 88 ALA A CA 1
ATOM 728 C C . ALA A 1 88 ? -10.322 1.856 13.250 1.00 95.12 88 ALA A C 1
ATOM 730 O O . ALA A 1 88 ? -10.347 0.719 12.791 1.00 95.12 88 ALA A O 1
ATOM 731 N N . SER A 1 89 ? -10.912 2.151 14.412 1.00 94.88 89 SER A N 1
ATOM 732 C CA . SER A 1 89 ? -11.624 1.139 15.201 1.00 94.88 89 SER A CA 1
ATOM 733 C C . SER A 1 89 ? -12.855 0.608 14.463 1.00 94.88 89 SER A C 1
ATOM 735 O O . SER A 1 89 ? -13.122 -0.591 14.513 1.00 94.88 89 SER A O 1
ATOM 737 N N . LEU A 1 90 ? -13.588 1.484 13.766 1.00 95.19 90 LEU A N 1
ATOM 738 C CA . LEU A 1 90 ? -14.756 1.098 12.977 1.00 95.19 90 LEU A CA 1
ATOM 739 C C . LEU A 1 90 ? -14.375 0.193 11.800 1.00 95.19 90 LEU A C 1
ATOM 741 O O . LEU A 1 90 ? -15.042 -0.816 11.586 1.00 95.19 90 LEU A O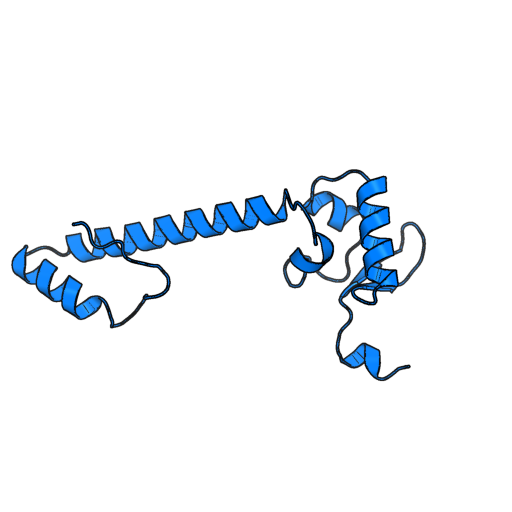 1
ATOM 745 N N . ASP A 1 91 ? -13.314 0.528 11.067 1.00 95.69 91 ASP A N 1
ATOM 746 C CA . ASP A 1 91 ? -12.824 -0.293 9.955 1.00 95.69 91 ASP A CA 1
ATOM 747 C C . ASP A 1 91 ? -12.426 -1.689 10.393 1.00 95.69 91 ASP A C 1
ATOM 749 O O . ASP A 1 91 ? -12.897 -2.674 9.832 1.00 95.69 91 ASP A O 1
ATOM 753 N N . LEU A 1 92 ? -11.554 -1.764 11.401 1.00 96.25 92 LEU A N 1
ATOM 754 C CA . LEU A 1 92 ? -11.005 -3.031 11.862 1.00 96.25 92 LEU A CA 1
ATOM 755 C C . LEU A 1 92 ? -12.115 -3.916 12.421 1.00 96.25 92 LEU A C 1
ATOM 757 O O . LEU A 1 92 ? -12.150 -5.104 12.118 1.00 96.25 92 LEU A O 1
ATOM 761 N N . LYS A 1 93 ? -13.074 -3.331 13.153 1.00 95.75 93 LYS A N 1
ATOM 762 C CA . LYS A 1 93 ? -14.263 -4.054 13.606 1.00 95.75 93 LYS A CA 1
ATOM 763 C C . LYS A 1 93 ? -15.077 -4.587 12.427 1.00 95.75 93 LYS A C 1
ATOM 765 O O . LYS A 1 93 ? -15.348 -5.778 12.387 1.00 95.75 93 LYS A O 1
ATOM 770 N N . LYS A 1 94 ? -15.414 -3.743 11.444 1.00 96.25 94 LYS A N 1
ATOM 771 C CA . LYS A 1 94 ? -16.161 -4.175 10.250 1.00 96.25 94 LYS A CA 1
ATOM 772 C C . LYS A 1 94 ? -15.434 -5.283 9.490 1.00 96.25 94 LYS A C 1
ATOM 774 O O . LYS A 1 94 ? -16.073 -6.211 9.015 1.00 96.25 94 LYS A O 1
ATOM 779 N N . ALA A 1 95 ? -14.116 -5.198 9.363 1.00 95.94 95 ALA A N 1
ATOM 780 C CA . ALA A 1 95 ? -13.330 -6.211 8.673 1.00 95.94 95 ALA A CA 1
ATOM 781 C C . ALA A 1 95 ? -13.273 -7.541 9.437 1.00 95.94 95 ALA A C 1
ATOM 783 O O . ALA A 1 95 ? -13.326 -8.594 8.803 1.00 95.94 95 ALA A O 1
ATOM 784 N N . VAL A 1 96 ? -13.225 -7.508 10.772 1.00 96.06 96 VAL A N 1
ATOM 785 C CA . VAL A 1 96 ? -13.380 -8.708 11.609 1.00 96.06 96 VAL A CA 1
ATOM 786 C C . VAL A 1 96 ? -14.787 -9.291 11.464 1.00 96.06 96 VAL A C 1
ATOM 788 O O . VAL A 1 96 ? -14.919 -10.479 11.188 1.00 96.06 96 VAL A O 1
ATOM 791 N N . ASP A 1 97 ? -15.831 -8.461 11.551 1.00 95.69 97 ASP A N 1
ATOM 792 C CA . ASP A 1 97 ? -17.231 -8.890 11.413 1.00 95.69 97 ASP A CA 1
ATOM 793 C C . ASP A 1 97 ? -17.506 -9.520 10.030 1.00 95.69 97 ASP A C 1
ATOM 795 O O . ASP A 1 97 ? -18.291 -10.458 9.911 1.00 95.69 97 ASP A O 1
ATOM 799 N N . ARG A 1 98 ? -16.828 -9.038 8.976 1.00 95.00 98 ARG A N 1
ATOM 800 C CA . ARG A 1 98 ? -16.878 -9.604 7.613 1.00 95.00 98 ARG A CA 1
ATOM 801 C C . ARG A 1 98 ? -15.979 -10.831 7.410 1.00 95.00 98 ARG A C 1
ATOM 803 O O . ARG A 1 98 ? -15.989 -11.403 6.324 1.00 95.00 98 ARG A O 1
ATOM 810 N N . GLY A 1 99 ? -15.177 -11.218 8.400 1.00 93.88 99 GLY A N 1
ATOM 811 C CA . GLY A 1 99 ? -14.236 -12.336 8.297 1.00 93.88 99 GLY A CA 1
ATOM 812 C C . GLY A 1 99 ? -13.013 -12.071 7.411 1.00 93.88 99 GLY A C 1
ATOM 813 O O . GLY A 1 99 ? -12.341 -13.021 7.019 1.00 93.88 99 GLY A O 1
ATOM 814 N N . VAL A 1 100 ? -12.716 -10.806 7.095 1.00 95.44 100 VAL A N 1
ATOM 815 C CA . VAL A 1 100 ? -11.507 -10.398 6.352 1.00 95.44 100 VAL A CA 1
ATOM 816 C C . VAL A 1 100 ? -10.279 -10.438 7.260 1.00 95.44 100 VAL A C 1
ATOM 818 O O . VAL A 1 100 ? -9.200 -10.852 6.835 1.00 95.44 100 VAL A O 1
ATOM 821 N N . LEU A 1 101 ? -10.449 -10.018 8.517 1.00 96.69 101 LEU A N 1
ATOM 822 C CA . LEU A 1 101 ? -9.408 -10.033 9.540 1.00 96.69 101 LEU A CA 1
ATOM 823 C C . LEU A 1 101 ? -9.756 -11.008 10.663 1.00 96.69 101 LEU A C 1
ATOM 825 O O . LEU A 1 101 ? -10.914 -11.153 11.048 1.00 96.69 101 LEU A O 1
ATOM 829 N N . ILE A 1 102 ? -8.720 -11.592 11.253 1.00 96.19 102 ILE A N 1
ATOM 830 C CA . ILE A 1 102 ? -8.776 -12.266 12.546 1.00 96.19 102 ILE A CA 1
ATOM 831 C C . ILE A 1 102 ? -8.149 -11.341 13.584 1.00 96.19 102 ILE A C 1
ATOM 833 O O . ILE A 1 102 ? -7.108 -10.729 13.335 1.00 96.19 102 ILE A O 1
ATOM 837 N N . ILE A 1 103 ? -8.781 -11.254 14.754 1.00 95.56 103 ILE A N 1
ATOM 838 C CA . ILE A 1 103 ? -8.273 -10.523 15.914 1.00 95.56 103 ILE A CA 1
ATOM 839 C C . ILE A 1 103 ? -7.825 -11.506 16.996 1.00 95.56 103 ILE A C 1
ATOM 841 O O . ILE A 1 103 ? -8.531 -12.459 17.318 1.00 95.56 103 ILE A O 1
ATOM 845 N N . VAL A 1 104 ? -6.650 -11.259 17.569 1.00 92.69 104 VAL A N 1
ATOM 846 C CA . VAL A 1 104 ? -6.111 -12.006 18.711 1.00 92.69 104 VAL A CA 1
ATOM 847 C C . VAL A 1 104 ? -5.769 -11.027 19.832 1.00 92.69 104 VAL A C 1
ATOM 849 O O . VAL A 1 104 ? -5.242 -9.943 19.580 1.00 92.69 104 VAL A O 1
ATOM 852 N N . GLY A 1 105 ? -6.055 -11.418 21.075 1.00 90.44 105 GLY A N 1
ATOM 853 C CA . GLY A 1 105 ? -5.862 -10.577 22.257 1.00 90.44 105 GLY A CA 1
ATOM 854 C C . GLY A 1 105 ? -6.973 -9.543 22.451 1.00 90.44 105 GLY A C 1
ATOM 855 O O . GLY A 1 105 ? -7.954 -9.504 21.710 1.00 90.44 105 GLY A O 1
ATOM 856 N N . ASP A 1 106 ? -6.824 -8.696 23.468 1.00 84.62 106 ASP A N 1
ATOM 857 C CA . ASP A 1 106 ? -7.830 -7.713 23.856 1.00 84.62 106 ASP A CA 1
ATOM 858 C C . ASP A 1 106 ? -7.235 -6.311 24.074 1.00 84.62 106 ASP A C 1
ATOM 860 O O . ASP A 1 106 ? -6.041 -6.121 24.315 1.00 84.62 106 ASP A O 1
ATOM 864 N N . LYS A 1 107 ? -8.090 -5.287 23.965 1.00 84.50 107 LYS A N 1
ATOM 865 C CA . LYS A 1 107 ? -7.758 -3.880 24.252 1.00 84.50 107 LYS A CA 1
ATOM 866 C C . LYS A 1 107 ? -6.465 -3.418 23.555 1.00 84.50 107 LYS A C 1
ATOM 868 O O . LYS A 1 107 ? -6.424 -3.317 22.334 1.00 84.50 107 LYS A O 1
ATOM 873 N N . ILE A 1 108 ? -5.419 -3.098 24.322 1.00 85.00 108 ILE A N 1
ATOM 874 C CA . ILE A 1 108 ? -4.127 -2.609 23.813 1.00 85.00 108 ILE A CA 1
ATOM 875 C C . ILE A 1 108 ? -3.264 -3.729 23.207 1.00 85.00 108 ILE A C 1
ATOM 877 O O . ILE A 1 108 ? -2.400 -3.481 22.360 1.00 85.00 108 ILE A O 1
ATOM 881 N N . ASN A 1 109 ? -3.536 -4.972 23.600 1.00 90.00 109 ASN A N 1
ATOM 882 C CA . ASN A 1 109 ? -2.858 -6.165 23.111 1.00 90.00 109 ASN A CA 1
ATOM 883 C C . ASN A 1 109 ? -3.544 -6.760 21.880 1.00 90.00 109 ASN A C 1
ATOM 885 O O . ASN A 1 109 ? -3.005 -7.693 21.297 1.00 90.00 109 ASN A O 1
ATOM 889 N N . ALA A 1 110 ? -4.680 -6.196 21.452 1.00 94.25 110 ALA A N 1
ATOM 890 C CA . ALA A 1 110 ? -5.347 -6.590 20.222 1.00 94.25 110 ALA A CA 1
ATOM 891 C C . ALA A 1 110 ? -4.389 -6.480 19.027 1.00 94.25 110 ALA A C 1
ATOM 893 O O . ALA A 1 110 ? -3.757 -5.437 18.791 1.00 94.25 110 ALA A O 1
ATOM 894 N N . ARG A 1 111 ? -4.282 -7.573 18.280 1.00 97.00 111 ARG A N 1
ATOM 895 C CA . ARG A 1 111 ? -3.520 -7.682 17.041 1.00 97.00 111 ARG A CA 1
ATOM 896 C C . ARG A 1 111 ? -4.399 -8.292 15.962 1.00 97.00 111 ARG A C 1
ATOM 898 O O . ARG A 1 111 ? -5.187 -9.190 16.241 1.00 97.00 111 ARG A O 1
ATOM 905 N N . TYR A 1 112 ? -4.245 -7.787 14.751 1.00 96.88 112 TYR A N 1
ATOM 906 C CA . TYR A 1 112 ? -5.010 -8.161 13.577 1.00 96.88 112 TYR A CA 1
ATOM 907 C C . TYR A 1 112 ? -4.088 -8.818 12.556 1.00 96.88 112 TYR A C 1
ATOM 909 O O . TYR A 1 112 ? -2.918 -8.452 12.437 1.00 96.88 112 T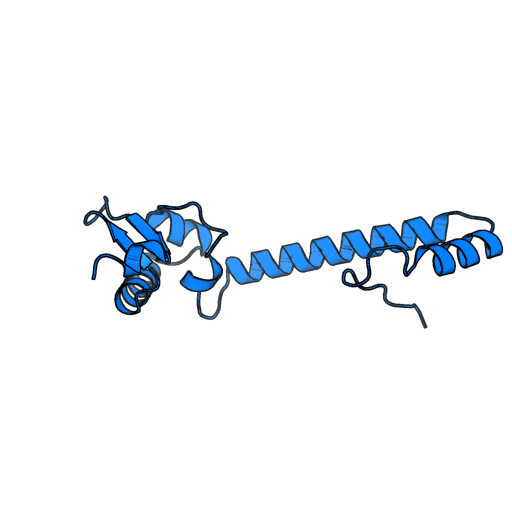YR A O 1
ATOM 917 N N . ARG A 1 113 ? -4.631 -9.775 11.816 1.00 96.50 113 ARG A N 1
ATOM 918 C CA . ARG A 1 113 ? -4.017 -10.372 10.627 1.00 96.50 113 ARG A CA 1
ATOM 919 C C . ARG A 1 113 ? -5.112 -10.722 9.630 1.00 96.50 113 ARG A C 1
ATOM 921 O O . ARG A 1 113 ? -6.258 -10.916 10.046 1.00 96.50 113 ARG A O 1
ATOM 928 N N . TYR A 1 114 ? -4.794 -10.785 8.348 1.00 96.44 114 TYR A N 1
ATOM 929 C CA . TYR A 1 114 ? -5.728 -11.276 7.349 1.00 96.44 114 TYR A CA 1
ATOM 930 C C . TYR A 1 114 ? -6.026 -12.748 7.603 1.00 96.44 114 TYR A C 1
ATOM 932 O O . TYR A 1 114 ? -5.202 -13.512 8.112 1.00 96.44 114 TYR A O 1
ATOM 940 N N . LYS A 1 115 ? -7.273 -13.110 7.314 1.00 93.94 115 LYS A N 1
ATOM 941 C CA . LYS A 1 115 ? -7.704 -14.498 7.336 1.00 93.94 115 LYS A CA 1
ATOM 942 C C . LYS A 1 115 ? -7.083 -15.229 6.146 1.00 93.94 115 LYS A C 1
ATOM 944 O O . LYS A 1 115 ? -7.238 -14.773 5.009 1.00 93.94 115 LYS A O 1
ATOM 949 N N . ASP A 1 116 ? -6.453 -16.365 6.422 1.00 88.31 116 ASP A N 1
ATOM 950 C CA . ASP A 1 116 ? -5.881 -17.254 5.412 1.00 88.31 116 ASP A CA 1
ATOM 951 C C . ASP A 1 116 ? -6.708 -18.543 5.283 1.00 88.31 116 ASP A C 1
ATOM 953 O O . ASP A 1 116 ? -7.566 -18.849 6.115 1.00 88.31 116 ASP A O 1
ATOM 957 N N . GLU A 1 117 ? -6.461 -19.322 4.225 1.00 76.38 117 GLU A N 1
ATOM 958 C CA . GLU A 1 117 ? -7.197 -20.565 3.932 1.00 76.38 117 GLU A CA 1
ATOM 959 C C . GLU A 1 117 ? -7.116 -21.583 5.083 1.00 76.38 117 GLU A C 1
ATOM 961 O O . GLU A 1 117 ? -8.084 -22.285 5.378 1.00 76.38 117 GLU A O 1
ATOM 966 N N . THR A 1 118 ? -5.996 -21.605 5.805 1.00 73.75 118 THR A N 1
ATOM 967 C CA . THR A 1 118 ? -5.756 -22.474 6.964 1.00 73.75 118 THR A CA 1
ATOM 968 C C . THR A 1 118 ? -6.689 -22.183 8.142 1.00 73.75 118 THR A C 1
ATOM 970 O O . THR A 1 118 ? -6.944 -23.066 8.956 1.00 73.75 118 THR A O 1
ATOM 973 N N . ASP A 1 119 ? -7.238 -20.970 8.227 1.00 72.25 119 ASP A N 1
ATOM 974 C CA . ASP A 1 119 ? -8.159 -20.566 9.294 1.00 72.25 119 ASP A CA 1
ATOM 975 C C . ASP A 1 119 ? -9.602 -21.029 9.045 1.00 72.25 119 ASP A C 1
ATOM 977 O O . ASP A 1 119 ? -10.466 -20.881 9.910 1.00 72.25 119 ASP A O 1
ATOM 981 N N . VAL A 1 120 ? -9.892 -21.560 7.854 1.00 61.94 120 VAL A N 1
ATOM 982 C CA . VAL A 1 120 ? -11.207 -22.115 7.498 1.00 61.94 120 VAL A CA 1
ATOM 983 C C . VAL A 1 120 ? -11.357 -23.550 8.015 1.00 61.94 120 VAL A C 1
ATOM 985 O O . VAL A 1 120 ? -12.472 -24.005 8.231 1.00 61.94 120 VAL A O 1
ATOM 988 N N . VAL A 1 121 ? -10.246 -24.247 8.272 1.00 55.75 121 VAL A N 1
ATOM 989 C CA . VAL A 1 121 ? -10.224 -25.676 8.644 1.00 55.75 121 VAL A CA 1
ATOM 990 C C . VAL A 1 121 ? -10.564 -25.917 10.128 1.00 55.75 121 VAL A C 1
ATOM 992 O O . VAL A 1 121 ? -10.772 -27.054 10.538 1.00 55.75 121 VAL A O 1
ATOM 995 N N . PHE A 1 122 ? -10.647 -24.860 10.944 1.00 50.31 122 PHE A N 1
ATOM 996 C CA . PHE A 1 122 ? -10.916 -24.942 12.390 1.00 50.31 122 PHE A CA 1
ATOM 997 C C . PHE A 1 122 ? -12.338 -24.507 12.797 1.00 50.31 122 PHE A C 1
ATOM 999 O O . PHE A 1 122 ? -12.578 -24.250 13.979 1.00 50.31 122 PHE A O 1
ATOM 1006 N N . LEU A 1 123 ? -13.270 -24.420 11.841 1.00 48.53 123 LEU A N 1
ATOM 1007 C CA . LEU A 1 123 ? -14.705 -24.191 12.066 1.00 48.53 123 LEU A CA 1
ATOM 1008 C C . LEU A 1 123 ? -15.507 -25.424 11.645 1.00 48.53 123 LEU A C 1
ATOM 1010 O O . LEU A 1 123 ? -16.472 -25.746 12.371 1.00 48.53 123 LEU A O 1
#

Radius of gyration: 22.53 Å; chains: 1; bounding box: 41×37×63 Å

Foldseek 3Di:
DPDQDDLVPPDPPCCVVQVVVCVVVVHNVSVVVNVVSNVVVVVVVVVVLLVCQQAPPDPNVVSCVVPQDPFADLVSSCVRNVDDSVVSVVVQVVCVVVQQWDWDDDDRPITIDGDDPVNVVVD

pLDDT: mean 85.1, std 13.45, range [38.03, 97.0]

Secondary structure (DSSP, 8-state):
------GGG-SHHHHHHHHHHHHHHTSSHHHHHHHHHHHHHHHHHHHHHHHHHHS-SS-TTGGGTTTSPSSB-HHHHHHHHT--HHHHHHHHHHHHHTTSEEEES-GGG-EEEE--GGGGTT-

Organism: NCBI:txid45254

Sequence (123 aa):
MEKQYGIDKLGKYYDEDLGTKSKNEGSIYPFYEFYLSVIDQALDKSIEFHYKLIHPVSDRVEMLKGVIKEPFSRKDYMEYHKIASATASLDLKKAVDRGVLIIVGDKINARYRYKDETDVVFL